Protein AF-A0A7G9YCW5-F1 (afdb_monomer_lite)

Radius of gyration: 10.77 Å; chains: 1; bounding box: 22×24×30 Å

Secondary structure (DSSP, 8-state):
-EEEEEE-TT--S-HHHHHHHHHT---EEEEEEEETTEEEEEEE--HHHHHHHHHHHHHTT-EEEE-

Structure (mmCIF, N/CA/C/O backbone):
data_AF-A0A7G9YCW5-F1
#
_entry.id   AF-A0A7G9YCW5-F1
#
loop_
_atom_site.group_PDB
_atom_site.id
_atom_site.type_symbol
_atom_site.label_atom_id
_atom_site.label_alt_id
_atom_site.label_comp_id
_atom_site.label_asym_id
_atom_site.label_entity_id
_atom_site.label_seq_id
_atom_site.pdbx_PDB_ins_code
_atom_site.Cartn_x
_atom_site.Cartn_y
_atom_site.Cartn_z
_atom_site.occupancy
_atom_site.B_iso_or_equiv
_atom_site.auth_seq_id
_atom_site.auth_comp_id
_atom_site.auth_asym_id
_atom_site.auth_atom_id
_atom_site.pdbx_PDB_model_num
ATOM 1 N N . MET A 1 1 ? -8.443 10.115 7.572 1.00 89.88 1 MET A N 1
ATOM 2 C CA . MET A 1 1 ? -7.036 10.588 7.466 1.00 89.88 1 MET A CA 1
ATOM 3 C C . MET A 1 1 ? -6.457 10.023 6.190 1.00 89.88 1 MET A C 1
ATOM 5 O O . MET A 1 1 ? -6.952 8.980 5.770 1.00 89.88 1 MET A O 1
ATOM 9 N N . LYS A 1 2 ? -5.454 10.661 5.579 1.00 93.56 2 LYS A N 1
ATOM 10 C CA . LYS A 1 2 ? -4.925 10.180 4.302 1.00 93.56 2 LYS A CA 1
ATOM 11 C C . LYS A 1 2 ? -3.557 9.531 4.471 1.00 93.56 2 LYS A C 1
ATOM 13 O O . LYS A 1 2 ? -2.708 10.011 5.221 1.00 93.56 2 LYS A O 1
ATOM 18 N N . MET A 1 3 ? -3.368 8.410 3.785 1.00 95.06 3 MET A N 1
ATOM 19 C CA . MET A 1 3 ? -2.085 7.722 3.675 1.00 95.06 3 MET A CA 1
ATOM 20 C C . MET A 1 3 ? -1.692 7.671 2.207 1.00 95.06 3 MET A C 1
ATOM 22 O O . MET A 1 3 ? -2.409 7.098 1.393 1.00 95.06 3 MET A O 1
ATOM 26 N N . VAL A 1 4 ? -0.552 8.259 1.877 1.00 96.56 4 VAL A N 1
ATOM 27 C CA . VAL A 1 4 ? 0.077 8.144 0.566 1.00 96.56 4 VAL A CA 1
ATOM 28 C C . VAL A 1 4 ? 1.008 6.941 0.594 1.00 96.56 4 VAL A C 1
ATOM 30 O O . VAL A 1 4 ? 1.858 6.827 1.474 1.00 96.56 4 VAL A O 1
ATOM 33 N N . ILE A 1 5 ? 0.850 6.052 -0.375 1.00 95.81 5 ILE A N 1
ATOM 34 C CA . ILE A 1 5 ? 1.671 4.866 -0.584 1.00 95.81 5 ILE A CA 1
ATOM 35 C C . ILE A 1 5 ? 2.431 5.066 -1.881 1.00 95.81 5 ILE A C 1
ATOM 37 O O . ILE A 1 5 ? 1.816 5.211 -2.935 1.00 95.81 5 ILE A O 1
ATOM 41 N N . HIS A 1 6 ? 3.754 5.030 -1.808 1.00 96.25 6 HIS A N 1
ATOM 42 C CA . HIS A 1 6 ? 4.619 5.018 -2.976 1.00 96.25 6 HIS A CA 1
ATOM 43 C C . HIS A 1 6 ? 5.065 3.586 -3.270 1.00 96.25 6 HIS A C 1
ATOM 45 O O . HIS A 1 6 ? 5.698 2.941 -2.429 1.00 96.25 6 HIS A O 1
ATOM 51 N N . ILE A 1 7 ? 4.751 3.098 -4.467 1.00 94.25 7 ILE A N 1
ATOM 52 C CA . ILE A 1 7 ? 5.155 1.778 -4.950 1.00 94.25 7 ILE A CA 1
ATOM 53 C C . ILE A 1 7 ? 6.303 1.981 -5.943 1.00 94.25 7 ILE A C 1
ATOM 55 O O . ILE A 1 7 ? 6.073 2.527 -7.025 1.00 94.25 7 ILE A O 1
ATOM 59 N N . PRO A 1 8 ? 7.537 1.572 -5.605 1.00 92.81 8 PRO A N 1
ATOM 60 C CA . PRO A 1 8 ? 8.665 1.687 -6.516 1.00 92.81 8 PRO A CA 1
ATOM 61 C C . PRO A 1 8 ? 8.634 0.580 -7.579 1.00 92.81 8 PRO A C 1
ATOM 63 O O . PRO A 1 8 ? 8.142 -0.521 -7.342 1.00 92.81 8 PRO A O 1
ATOM 66 N N . SER A 1 9 ? 9.257 0.830 -8.733 1.00 92.44 9 SER A N 1
ATOM 67 C CA . SER A 1 9 ? 9.315 -0.126 -9.854 1.00 92.44 9 SER A CA 1
ATOM 68 C C . SER A 1 9 ? 10.055 -1.430 -9.553 1.00 92.44 9 SER A C 1
ATOM 70 O O . SER A 1 9 ? 9.892 -2.403 -10.286 1.00 92.44 9 SER A O 1
ATOM 72 N N . SER A 1 10 ? 10.863 -1.462 -8.491 1.00 91.31 10 SER A N 1
ATOM 73 C CA . SER A 1 10 ? 11.561 -2.662 -8.020 1.00 91.31 10 SER A CA 1
ATOM 74 C C . SER A 1 10 ? 10.646 -3.662 -7.312 1.00 91.31 10 SER A C 1
ATOM 76 O O . SER A 1 10 ? 11.070 -4.779 -7.021 1.00 91.31 10 SER A O 1
ATOM 78 N N 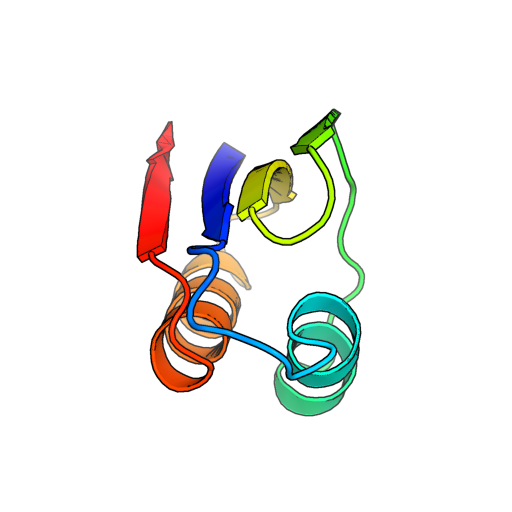. VAL A 1 11 ? 9.414 -3.268 -6.988 1.00 89.19 11 VAL A N 1
ATOM 79 C CA . VAL A 1 11 ? 8.438 -4.121 -6.319 1.00 89.19 11 VAL A CA 1
ATOM 80 C C . VAL A 1 11 ? 7.540 -4.767 -7.368 1.00 89.19 11 VAL A C 1
ATOM 82 O O . VAL A 1 11 ? 6.785 -4.099 -8.067 1.00 89.19 11 VAL A O 1
ATOM 85 N N . HIS A 1 12 ? 7.621 -6.093 -7.473 1.00 86.12 12 HIS A N 1
ATOM 86 C CA . HIS A 1 12 ? 6.843 -6.885 -8.437 1.00 86.12 12 HIS A CA 1
ATOM 87 C C . HIS A 1 12 ? 5.698 -7.678 -7.794 1.00 86.12 12 HIS A C 1
ATOM 89 O O . HIS A 1 12 ? 4.901 -8.304 -8.491 1.00 86.12 12 HIS A O 1
ATOM 95 N N . ASP A 1 13 ? 5.619 -7.665 -6.466 1.00 88.88 13 ASP A N 1
ATOM 96 C CA . ASP A 1 13 ? 4.570 -8.343 -5.721 1.00 88.88 13 ASP A CA 1
ATOM 97 C C . ASP A 1 13 ? 3.238 -7.575 -5.774 1.00 88.88 13 ASP A C 1
ATOM 99 O O . ASP A 1 13 ? 3.232 -6.345 -5.858 1.00 88.88 13 ASP A O 1
ATOM 103 N N . PRO A 1 14 ? 2.086 -8.264 -5.648 1.00 90.31 14 PRO A N 1
ATOM 104 C CA . PRO A 1 14 ? 0.772 -7.628 -5.558 1.00 90.31 14 PRO A CA 1
ATOM 105 C C . PRO A 1 14 ? 0.565 -6.996 -4.171 1.00 90.31 14 PRO A C 1
ATOM 107 O O . PRO A 1 14 ? -0.251 -7.459 -3.372 1.00 90.31 14 PRO A O 1
ATOM 110 N N . VAL A 1 15 ? 1.331 -5.946 -3.870 1.00 91.50 15 VAL A N 1
ATOM 111 C CA . VAL A 1 15 ? 1.459 -5.353 -2.531 1.00 91.50 15 VAL A CA 1
ATOM 112 C C . VAL A 1 15 ? 0.116 -4.989 -1.913 1.00 91.50 15 VAL A C 1
ATOM 114 O O . VAL A 1 15 ? -0.125 -5.322 -0.760 1.00 91.50 15 VAL A O 1
ATOM 117 N N . ILE A 1 16 ? -0.786 -4.369 -2.675 1.00 89.75 16 ILE A N 1
ATOM 118 C CA . ILE A 1 16 ? -2.107 -3.964 -2.172 1.00 89.75 16 ILE A CA 1
ATOM 119 C C . ILE A 1 16 ? -2.897 -5.180 -1.678 1.00 89.75 16 ILE A C 1
ATOM 121 O O . ILE A 1 16 ? -3.408 -5.181 -0.560 1.00 89.75 16 ILE A O 1
ATOM 125 N N . ALA A 1 17 ? -2.963 -6.237 -2.493 1.00 92.25 17 ALA A N 1
ATOM 126 C CA . ALA A 1 17 ? -3.705 -7.444 -2.153 1.00 92.25 17 ALA A CA 1
ATOM 127 C C . ALA A 1 17 ? -3.087 -8.162 -0.947 1.00 92.25 17 ALA A C 1
ATOM 129 O O . ALA A 1 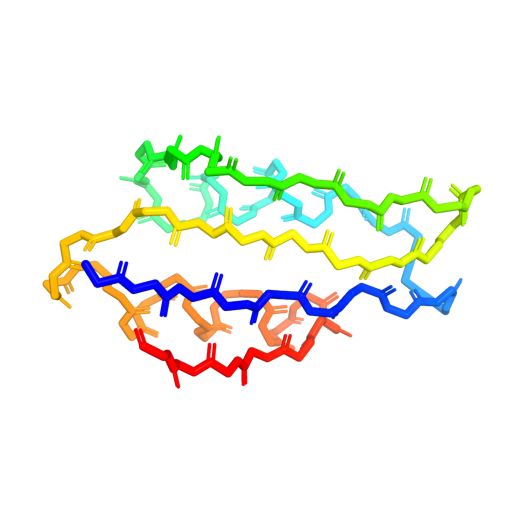17 ? -3.815 -8.577 -0.047 1.00 92.25 17 ALA A O 1
ATOM 130 N N . LYS A 1 18 ? -1.750 -8.259 -0.889 1.00 94.06 18 LYS A N 1
ATOM 131 C CA . LYS A 1 18 ? -1.051 -8.817 0.279 1.00 94.06 18 LYS A CA 1
ATOM 132 C C . LYS A 1 18 ? -1.346 -8.004 1.537 1.00 94.06 18 LYS A C 1
ATOM 134 O O . LYS A 1 18 ? -1.673 -8.590 2.560 1.00 94.06 18 LYS A O 1
ATOM 139 N N . THR A 1 19 ? -1.318 -6.672 1.455 1.00 92.38 19 THR A N 1
ATOM 140 C CA . THR A 1 19 ? -1.604 -5.814 2.608 1.00 92.38 19 THR A CA 1
ATOM 141 C C . THR A 1 19 ? -3.026 -5.988 3.132 1.00 92.38 19 THR A C 1
ATOM 143 O O . THR A 1 19 ? -3.201 -6.088 4.343 1.00 92.38 19 THR A O 1
ATOM 146 N N . ILE A 1 20 ? -4.030 -6.074 2.255 1.00 91.69 20 ILE A N 1
ATOM 147 C CA . ILE A 1 20 ? -5.429 -6.319 2.651 1.00 91.69 20 ILE A CA 1
ATOM 148 C C . ILE A 1 20 ? -5.555 -7.648 3.408 1.00 91.69 20 ILE A C 1
ATOM 150 O O . ILE A 1 20 ? -6.152 -7.691 4.485 1.00 91.69 20 ILE A O 1
ATOM 154 N N . LEU A 1 21 ? -4.959 -8.718 2.870 1.00 94.06 21 LEU A N 1
ATOM 155 C CA . LEU A 1 21 ? -5.002 -10.051 3.474 1.00 94.06 21 LEU A CA 1
ATOM 156 C C . LEU A 1 21 ? -4.255 -10.104 4.815 1.00 94.06 21 LEU A C 1
ATOM 158 O O . LEU A 1 21 ? -4.781 -10.649 5.782 1.00 94.06 21 LEU A O 1
ATOM 162 N N . ASP A 1 22 ? -3.064 -9.509 4.886 1.00 93.38 22 ASP A N 1
ATOM 163 C CA . ASP A 1 22 ? -2.208 -9.537 6.076 1.00 93.38 22 ASP A CA 1
ATOM 164 C C . ASP A 1 22 ? -2.737 -8.628 7.196 1.00 93.38 22 ASP A C 1
ATOM 166 O O . ASP A 1 22 ? -2.706 -8.990 8.372 1.00 93.38 22 ASP A O 1
ATOM 170 N N . ALA A 1 23 ? -3.208 -7.423 6.857 1.00 90.25 23 ALA A N 1
ATOM 171 C CA . ALA A 1 23 ? -3.699 -6.460 7.842 1.00 90.25 23 ALA A CA 1
ATOM 172 C C . ALA A 1 23 ? -5.152 -6.725 8.266 1.00 90.25 23 ALA A C 1
ATOM 174 O O . ALA A 1 23 ? -5.567 -6.195 9.306 1.00 90.25 23 ALA A O 1
ATOM 175 N N . GLY A 1 24 ? -5.898 -7.515 7.482 1.00 91.38 24 GLY A N 1
ATOM 176 C CA . GLY A 1 24 ? -7.294 -7.870 7.732 1.00 91.38 24 GLY A CA 1
ATOM 177 C C . GLY A 1 24 ? -8.220 -6.657 7.708 1.00 91.38 24 GLY A C 1
ATOM 178 O O . GLY A 1 24 ? -9.068 -6.520 8.588 1.00 91.38 24 GLY A O 1
ATOM 179 N N . VAL A 1 25 ? -8.004 -5.737 6.766 1.00 89.06 25 VAL A N 1
ATOM 180 C CA . VAL A 1 25 ? -8.773 -4.490 6.661 1.00 89.06 25 VAL A CA 1
ATOM 181 C C . VAL A 1 25 ? -9.287 -4.272 5.251 1.00 89.06 25 VAL A C 1
ATOM 183 O O . VAL A 1 25 ? -8.632 -4.623 4.271 1.00 89.06 25 VAL A O 1
ATOM 186 N N . GLU A 1 26 ? -10.436 -3.619 5.164 1.00 89.19 26 GLU A N 1
ATOM 187 C CA . GLU A 1 26 ? -10.858 -2.947 3.943 1.00 89.19 26 GLU A CA 1
ATOM 188 C C . GLU A 1 26 ? -10.045 -1.655 3.783 1.00 89.19 26 GLU A C 1
ATOM 190 O O . GLU A 1 26 ? -9.692 -1.004 4.771 1.00 89.19 26 GLU A O 1
ATOM 195 N N . ILE A 1 27 ? -9.726 -1.301 2.539 1.00 88.31 27 ILE A N 1
ATOM 196 C CA . ILE A 1 27 ? -9.079 -0.034 2.197 1.00 88.31 27 ILE A CA 1
ATOM 197 C C . ILE A 1 27 ? -10.001 0.755 1.277 1.00 88.31 27 ILE A C 1
ATOM 199 O O . ILE A 1 27 ? -10.641 0.172 0.401 1.00 88.31 27 ILE A O 1
ATOM 203 N N . ASP A 1 28 ? -10.029 2.069 1.454 1.00 92.38 28 ASP A N 1
ATOM 204 C CA . ASP A 1 28 ? -10.736 2.980 0.561 1.00 92.38 28 ASP A CA 1
ATOM 205 C C . ASP A 1 28 ? -9.716 3.815 -0.218 1.00 92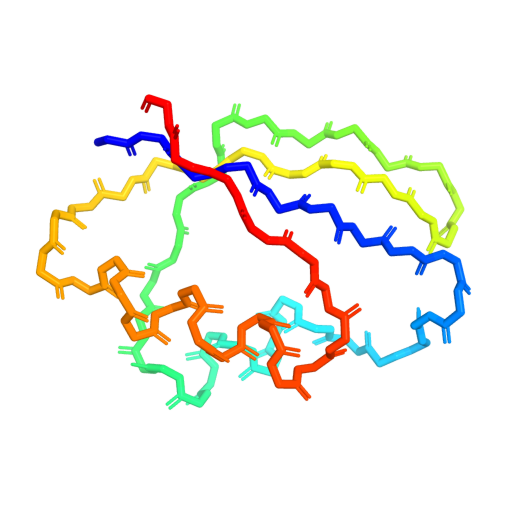.38 28 ASP A C 1
ATOM 207 O O . ASP A 1 28 ? -8.799 4.401 0.362 1.00 92.38 28 ASP A O 1
ATOM 211 N N . VAL A 1 29 ? -9.826 3.807 -1.546 1.00 94.50 29 VAL A N 1
ATOM 212 C CA . VAL A 1 29 ? -8.871 4.462 -2.446 1.00 94.50 29 VAL A CA 1
ATOM 213 C C . VAL A 1 29 ? -9.426 5.823 -2.839 1.00 94.50 29 VAL A C 1
ATOM 215 O O . VAL A 1 29 ? -10.303 5.923 -3.691 1.00 94.50 29 VAL A O 1
ATOM 218 N N . ASP A 1 30 ? -8.850 6.879 -2.271 1.00 96.31 30 ASP A N 1
ATOM 219 C CA . ASP A 1 30 ? -9.178 8.267 -2.613 1.00 96.31 30 ASP A CA 1
ATOM 220 C C . ASP A 1 30 ? -8.624 8.640 -3.998 1.00 96.31 30 ASP A C 1
ATOM 222 O O . ASP A 1 30 ? -9.299 9.268 -4.816 1.00 96.31 30 ASP A O 1
ATOM 226 N N . ARG A 1 31 ? -7.384 8.226 -4.291 1.00 95.69 31 ARG A N 1
ATOM 227 C CA . ARG A 1 31 ? -6.726 8.482 -5.579 1.00 95.69 31 ARG A CA 1
ATOM 228 C C . ARG A 1 31 ? -5.676 7.422 -5.885 1.00 95.69 31 ARG A C 1
ATOM 230 O O . ARG A 1 31 ? -4.965 6.981 -4.994 1.00 95.69 31 ARG A O 1
ATOM 237 N N . ALA A 1 32 ? -5.494 7.091 -7.159 1.00 95.31 32 ALA A N 1
ATOM 238 C CA . ALA A 1 32 ? -4.348 6.317 -7.625 1.00 95.31 32 ALA A CA 1
ATOM 239 C C . ALA A 1 32 ? -3.753 6.954 -8.885 1.00 95.31 32 ALA A C 1
ATOM 241 O O . ALA A 1 32 ? -4.482 7.353 -9.793 1.00 95.31 32 ALA A O 1
ATOM 242 N N . ASN A 1 33 ? -2.429 7.056 -8.931 1.00 94.88 33 ASN A N 1
ATOM 243 C CA . ASN A 1 33 ? -1.662 7.443 -10.106 1.00 94.88 33 ASN A CA 1
ATOM 244 C C . ASN A 1 33 ? -0.531 6.430 -10.298 1.00 94.88 33 ASN A C 1
ATOM 246 O O . ASN A 1 33 ? 0.482 6.495 -9.604 1.00 94.88 33 ASN A O 1
ATOM 250 N N . ILE A 1 34 ? -0.737 5.473 -11.198 1.00 90.00 34 ILE A N 1
ATOM 251 C CA . ILE A 1 34 ? 0.161 4.338 -11.413 1.00 90.00 34 ILE A CA 1
ATOM 252 C C . ILE A 1 34 ? 0.594 4.344 -12.874 1.00 90.00 34 ILE A C 1
ATOM 254 O O . ILE A 1 34 ? -0.254 4.393 -13.765 1.00 90.00 34 ILE A O 1
ATOM 258 N N . ASP A 1 35 ? 1.900 4.257 -13.104 1.00 87.81 35 ASP A N 1
ATOM 259 C CA . ASP A 1 35 ? 2.495 4.074 -14.422 1.00 87.81 35 ASP A CA 1
ATOM 260 C C . ASP A 1 35 ? 3.298 2.769 -14.464 1.00 87.81 35 ASP A C 1
ATOM 262 O O . ASP A 1 35 ? 4.323 2.615 -13.793 1.00 87.81 35 ASP A O 1
ATOM 266 N N . ALA A 1 36 ? 2.798 1.822 -15.262 1.00 82.69 36 ALA A N 1
ATOM 267 C CA . ALA A 1 36 ? 3.303 0.464 -15.454 1.00 82.69 36 ALA A CA 1
ATOM 268 C C . ALA A 1 36 ? 3.601 -0.304 -14.151 1.00 82.69 36 ALA A C 1
ATOM 270 O O . ALA A 1 36 ? 2.805 -1.136 -13.726 1.00 82.69 36 ALA A O 1
ATOM 271 N N . THR A 1 37 ? 4.760 -0.060 -13.541 1.00 82.94 37 THR A N 1
ATOM 272 C CA . THR A 1 37 ? 5.268 -0.786 -12.369 1.00 82.94 37 THR A CA 1
ATOM 273 C C . THR A 1 37 ? 5.487 0.099 -11.146 1.00 82.94 37 THR A C 1
ATOM 275 O O . THR A 1 37 ? 5.931 -0.408 -10.125 1.00 82.94 37 THR A O 1
ATOM 278 N N . ASN A 1 38 ? 5.259 1.411 -11.228 1.00 90.50 38 ASN A N 1
ATOM 279 C CA . ASN A 1 38 ? 5.454 2.322 -10.102 1.00 90.50 38 ASN A CA 1
ATOM 280 C C . ASN A 1 38 ? 4.315 3.334 -9.988 1.00 90.50 38 ASN A C 1
ATOM 282 O O . ASN A 1 38 ? 3.543 3.524 -10.926 1.00 90.50 38 ASN A O 1
ATOM 286 N N . GLY A 1 39 ? 4.204 3.988 -8.837 1.00 92.94 39 GLY A N 1
ATOM 287 C CA . GLY A 1 39 ? 3.265 5.087 -8.684 1.00 92.94 39 GLY A CA 1
ATOM 288 C C . GLY A 1 39 ? 2.887 5.376 -7.248 1.00 92.94 39 GLY A C 1
ATOM 289 O O . GLY A 1 39 ? 3.523 4.911 -6.302 1.00 92.94 39 GLY A O 1
ATOM 290 N N . GLU A 1 40 ? 1.821 6.152 -7.110 1.00 95.56 40 G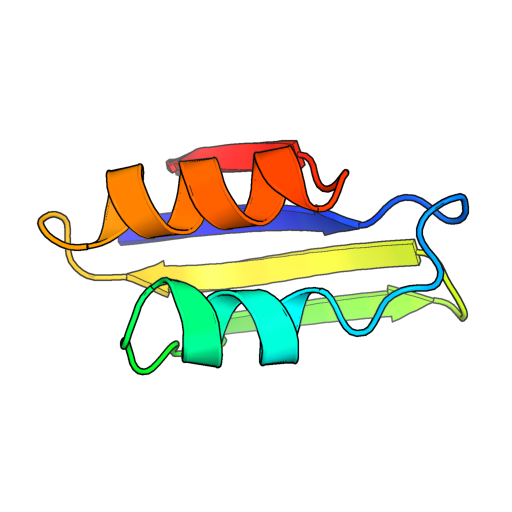LU A N 1
ATOM 291 C CA . GLU A 1 40 ? 1.298 6.606 -5.832 1.00 95.56 40 GLU A CA 1
ATOM 292 C C . GLU A 1 40 ? -0.179 6.261 -5.684 1.00 95.56 40 GLU A C 1
ATOM 294 O O . GLU A 1 40 ? -0.978 6.415 -6.612 1.00 95.56 40 GLU A O 1
ATOM 299 N N . ILE A 1 41 ? -0.552 5.820 -4.487 1.00 95.19 41 ILE A N 1
ATOM 300 C CA . ILE A 1 41 ? -1.934 5.541 -4.105 1.00 95.19 41 ILE A CA 1
ATOM 301 C C . ILE A 1 41 ? -2.221 6.288 -2.814 1.00 95.19 41 ILE A C 1
ATOM 303 O O . ILE A 1 41 ? -1.456 6.203 -1.861 1.00 95.19 41 ILE A O 1
ATOM 307 N N . VAL A 1 42 ? -3.325 7.016 -2.780 1.00 96.31 42 VAL A N 1
ATOM 308 C CA . VAL A 1 42 ? -3.817 7.715 -1.600 1.00 96.31 42 VAL A CA 1
ATOM 309 C C . VAL A 1 42 ? -5.003 6.937 -1.056 1.00 96.31 42 VAL A C 1
ATOM 311 O O . VAL A 1 42 ? -5.980 6.715 -1.774 1.00 96.31 42 VAL A O 1
ATOM 314 N N . LEU A 1 43 ? -4.909 6.525 0.204 1.00 94.56 43 LEU A N 1
ATOM 315 C CA . LEU A 1 43 ? -5.975 5.833 0.915 1.00 94.56 43 LEU A CA 1
ATOM 316 C C . LEU A 1 43 ? -6.659 6.753 1.921 1.00 94.56 43 LEU A C 1
ATOM 318 O O . LEU A 1 43 ? -5.988 7.467 2.672 1.00 94.56 43 LEU A O 1
ATOM 322 N N . GLU A 1 44 ? -7.985 6.673 1.971 1.00 94.19 44 GLU A N 1
ATOM 323 C CA . GLU A 1 44 ? -8.812 7.205 3.052 1.00 94.19 44 GLU A CA 1
ATOM 324 C C . GLU A 1 44 ? -8.872 6.150 4.169 1.00 94.19 44 GLU A C 1
ATOM 326 O O . GLU A 1 44 ? -9.245 4.999 3.951 1.00 94.19 44 GLU A O 1
ATOM 331 N N . MET A 1 45 ? -8.444 6.523 5.376 1.00 86.19 45 MET A N 1
ATOM 332 C CA . MET A 1 45 ? -8.247 5.584 6.483 1.00 86.19 45 MET A CA 1
ATOM 333 C C . MET A 1 45 ? -8.764 6.144 7.815 1.00 86.19 45 MET A C 1
ATOM 335 O O . MET A 1 45 ? -8.636 7.340 8.108 1.00 86.19 45 MET A O 1
ATOM 339 N N . PHE A 1 46 ? -9.281 5.258 8.671 1.00 84.12 46 PHE A N 1
ATOM 340 C CA . PHE A 1 46 ? -9.463 5.535 10.100 1.00 84.12 46 PHE A CA 1
ATOM 341 C C . PHE A 1 46 ? -8.119 5.440 10.844 1.00 84.12 46 PHE A C 1
ATOM 343 O O . PHE A 1 46 ? -7.208 4.739 10.404 1.00 84.12 46 PHE A O 1
ATOM 350 N N . A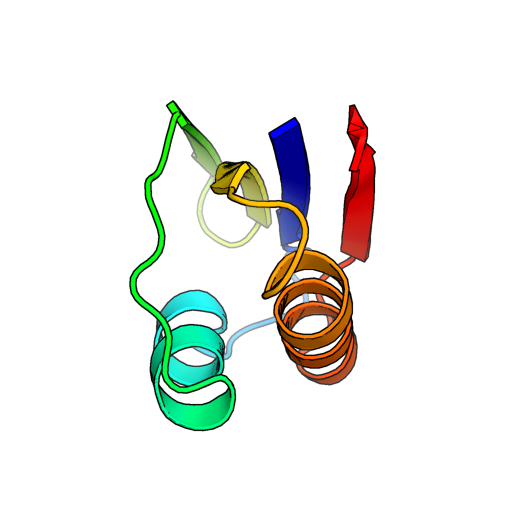LA A 1 47 ? -7.990 6.129 11.982 1.00 78.12 47 ALA A N 1
ATOM 351 C CA . ALA A 1 47 ? -6.732 6.188 12.736 1.00 78.12 47 ALA A CA 1
ATOM 352 C C . ALA A 1 47 ? -6.286 4.821 13.287 1.00 78.12 47 ALA A C 1
ATOM 354 O O . ALA A 1 47 ? -5.108 4.478 13.194 1.00 78.12 47 ALA A O 1
ATOM 355 N N . ASP A 1 48 ? -7.225 4.020 13.789 1.00 83.38 48 ASP A N 1
ATOM 356 C CA . ASP A 1 48 ? -6.950 2.735 14.443 1.00 83.38 48 ASP A CA 1
ATOM 357 C C . ASP A 1 48 ? -6.188 1.716 13.565 1.00 83.38 48 ASP A C 1
ATOM 359 O O . ASP A 1 48 ? -5.191 1.156 14.029 1.00 83.38 48 ASP A O 1
ATOM 363 N N . PRO A 1 49 ? -6.578 1.442 12.300 1.00 85.50 49 PRO A N 1
ATOM 364 C CA . PRO A 1 49 ? -5.829 0.519 11.441 1.00 85.50 49 PRO A CA 1
ATOM 365 C C . PRO A 1 49 ? -4.559 1.128 10.828 1.00 85.50 49 PRO A C 1
ATOM 367 O O . PRO A 1 49 ? -3.747 0.393 10.263 1.00 85.50 49 PRO A O 1
ATOM 370 N N . CYS A 1 50 ? -4.371 2.445 10.919 1.00 88.44 50 CYS A N 1
ATOM 371 C CA . CYS A 1 50 ? -3.437 3.187 10.077 1.00 88.44 50 CYS A CA 1
ATOM 372 C C . CYS A 1 50 ? -1.979 2.726 10.234 1.00 88.44 50 CYS A C 1
ATOM 374 O O . CYS A 1 50 ? -1.322 2.392 9.249 1.00 88.44 50 CYS A O 1
ATOM 376 N N . ALA A 1 51 ? -1.492 2.602 11.472 1.00 90.62 51 ALA A N 1
ATOM 377 C CA . ALA A 1 51 ? -0.119 2.165 11.739 1.00 90.62 51 ALA A CA 1
ATOM 378 C C . ALA A 1 51 ? 0.146 0.717 11.288 1.00 90.62 51 ALA A C 1
ATOM 380 O O . ALA A 1 51 ? 1.219 0.409 10.773 1.00 90.62 51 ALA A O 1
ATOM 381 N N . ARG A 1 52 ? -0.844 -0.175 11.449 1.00 92.25 52 ARG A N 1
ATOM 382 C CA . ARG A 1 52 ? -0.733 -1.578 11.024 1.00 92.25 52 ARG A CA 1
ATOM 383 C C . ARG A 1 52 ? -0.634 -1.677 9.505 1.00 92.25 52 ARG A C 1
ATOM 385 O O . ARG A 1 52 ? 0.226 -2.387 9.002 1.00 92.25 52 ARG A O 1
ATOM 392 N N . VAL A 1 53 ? -1.492 -0.953 8.791 1.00 93.44 53 VAL A N 1
ATOM 393 C CA . VAL A 1 53 ? -1.504 -0.932 7.323 1.00 93.44 53 VAL A CA 1
ATOM 394 C C . VAL A 1 53 ? -0.211 -0.351 6.765 1.00 93.44 53 VAL A C 1
ATOM 396 O O . VAL A 1 53 ? 0.378 -0.957 5.872 1.00 93.44 53 VAL A O 1
ATOM 399 N N . ALA A 1 54 ? 0.267 0.760 7.334 1.00 94.94 54 ALA A N 1
ATOM 400 C CA . ALA A 1 54 ? 1.537 1.366 6.944 1.00 94.94 54 ALA A CA 1
ATOM 401 C C . ALA A 1 54 ? 2.702 0.374 7.081 1.00 94.94 54 ALA A C 1
ATOM 403 O O . ALA A 1 54 ? 3.425 0.123 6.118 1.00 94.94 54 ALA A O 1
ATOM 404 N N . HIS A 1 55 ? 2.803 -0.284 8.239 1.00 95.38 55 HIS A N 1
ATOM 405 C CA . HIS A 1 55 ? 3.839 -1.281 8.489 1.00 95.38 55 HIS A CA 1
ATOM 406 C C . HIS A 1 55 ? 3.788 -2.454 7.498 1.00 95.38 55 HIS A C 1
ATOM 408 O O . HIS A 1 55 ? 4.826 -2.952 7.060 1.00 95.38 55 HIS A O 1
ATOM 414 N N . THR A 1 56 ? 2.590 -2.905 7.120 1.00 94.94 56 THR A N 1
ATOM 415 C CA . THR A 1 56 ? 2.444 -3.977 6.132 1.00 94.94 56 THR A CA 1
ATOM 416 C C . THR A 1 56 ? 2.895 -3.528 4.743 1.00 94.94 56 THR A C 1
ATOM 418 O O . THR A 1 56 ? 3.647 -4.260 4.106 1.00 94.94 56 THR A O 1
ATOM 421 N N . PHE A 1 57 ? 2.532 -2.321 4.293 1.00 95.31 57 PHE A N 1
ATOM 422 C CA . PHE A 1 57 ? 3.032 -1.771 3.025 1.00 95.31 57 PHE A CA 1
ATOM 423 C C . PHE A 1 57 ? 4.563 -1.668 3.005 1.00 95.31 57 PHE A C 1
ATOM 425 O O . PHE A 1 57 ? 5.198 -2.100 2.042 1.00 95.31 57 PHE A O 1
ATOM 432 N N . GLU A 1 58 ? 5.157 -1.177 4.090 1.00 95.62 58 GLU A N 1
ATOM 433 C CA . 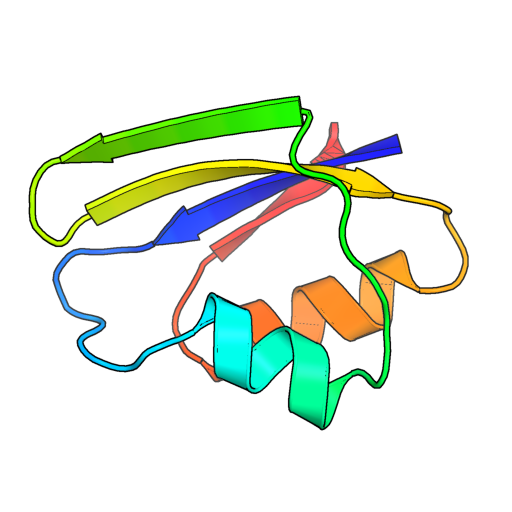GLU A 1 58 ? 6.610 -1.027 4.227 1.00 95.62 58 GLU A CA 1
ATOM 434 C C . GLU A 1 58 ? 7.349 -2.364 4.179 1.00 95.62 58 GLU A C 1
ATOM 436 O O . GLU A 1 58 ? 8.368 -2.502 3.499 1.00 95.62 58 GLU A O 1
ATOM 441 N N . ARG A 1 59 ? 6.800 -3.400 4.820 1.00 95.31 59 ARG A N 1
ATOM 442 C CA . ARG A 1 59 ? 7.349 -4.762 4.748 1.00 95.31 59 ARG A CA 1
ATOM 443 C C . ARG A 1 59 ? 7.305 -5.367 3.346 1.00 95.31 59 ARG A C 1
ATOM 445 O O . ARG A 1 59 ? 8.109 -6.247 3.055 1.00 95.31 59 ARG A O 1
ATOM 452 N N . GLN A 1 60 ? 6.379 -4.917 2.504 1.00 91.94 60 GLN A N 1
ATOM 453 C CA . GLN A 1 60 ? 6.254 -5.342 1.108 1.00 91.94 60 GLN A CA 1
ATOM 454 C C . GLN A 1 60 ? 7.091 -4.464 0.152 1.00 91.94 60 GLN A C 1
ATOM 456 O O . GLN A 1 60 ? 7.028 -4.645 -1.063 1.00 91.94 60 GLN A O 1
ATOM 461 N N . GLY A 1 61 ? 7.886 -3.526 0.683 1.00 93.38 61 GLY A N 1
ATOM 462 C CA . GLY A 1 61 ? 8.817 -2.694 -0.084 1.00 93.38 61 GLY A CA 1
ATOM 463 C C . GLY A 1 61 ? 8.236 -1.381 -0.613 1.00 93.38 61 GLY A C 1
ATOM 464 O O . GLY A 1 61 ? 8.909 -0.698 -1.385 1.00 93.38 61 GLY A O 1
ATOM 465 N N . ALA A 1 62 ? 7.013 -1.020 -0.220 1.00 95.00 62 ALA A N 1
ATOM 466 C CA . ALA A 1 62 ? 6.457 0.306 -0.481 1.00 95.00 62 ALA A CA 1
ATOM 467 C C . ALA A 1 62 ? 6.906 1.313 0.594 1.00 95.00 62 ALA A C 1
ATOM 469 O O . ALA A 1 62 ? 7.373 0.930 1.662 1.00 95.00 62 ALA A O 1
ATOM 470 N N . SER A 1 63 ? 6.733 2.606 0.334 1.00 96.38 63 SER A N 1
ATOM 471 C CA . SER A 1 63 ? 6.940 3.663 1.337 1.00 96.38 63 SER A CA 1
ATOM 472 C C . SER A 1 63 ? 5.612 4.324 1.673 1.00 96.38 63 SER A C 1
ATOM 474 O O . SER A 1 63 ? 4.772 4.473 0.785 1.00 96.38 63 SER A O 1
ATOM 476 N N . THR A 1 64 ? 5.424 4.754 2.923 1.00 96.12 64 THR A N 1
ATOM 477 C CA . THR A 1 64 ? 4.184 5.419 3.348 1.00 96.12 64 THR A CA 1
ATOM 478 C C . THR A 1 64 ? 4.420 6.812 3.928 1.00 96.12 64 THR A C 1
ATOM 480 O O . THR A 1 64 ? 5.445 7.079 4.553 1.00 96.12 64 THR A O 1
ATOM 483 N N . LEU A 1 65 ? 3.473 7.721 3.693 1.00 95.19 65 LEU A N 1
ATOM 484 C CA . LEU A 1 65 ? 3.443 9.074 4.251 1.00 95.19 65 LEU A CA 1
ATOM 485 C C . LEU A 1 65 ? 2.014 9.414 4.681 1.00 95.19 65 LEU A C 1
ATOM 487 O O . LEU A 1 65 ? 1.063 9.137 3.955 1.00 95.19 65 LEU A O 1
ATOM 491 N N . PHE A 1 66 ? 1.856 10.049 5.839 1.00 90.38 66 PHE A N 1
ATOM 492 C CA . PHE A 1 66 ? 0.551 10.478 6.347 1.00 90.38 66 PHE A CA 1
ATOM 493 C C . PHE A 1 66 ? 0.308 11.956 6.030 1.00 90.38 66 PHE A C 1
ATOM 495 O O . PHE A 1 66 ? 1.224 12.770 6.164 1.00 90.38 66 PHE A O 1
ATOM 502 N N . THR A 1 67 ? -0.923 12.296 5.641 1.00 82.19 67 THR A N 1
ATOM 503 C CA . THR A 1 67 ? -1.354 13.666 5.307 1.00 82.19 67 THR A CA 1
ATOM 504 C C . THR A 1 67 ? -2.725 13.992 5.885 1.00 82.19 67 THR A C 1
ATOM 506 O O . THR A 1 67 ? -3.580 13.071 5.945 1.00 82.19 67 THR A O 1
#

Foldseek 3Di:
DKKKKWFDLVQPDPQVVQLCVVLVDDWAWPDWDDDDRTGITMTDDDPVSVVVSQVSSVVSPIHMDDD

Sequence (67 aa):
MKMVIHIPSSVHDPVIAKTILDAGVEIDVDRANIDATNGEIVLEMFADPCARVAHTFERQGASTLFT

Organism: NCBI:txid2759911

pLDDT: mean 91.73, std 4.09, range [78.12, 96.56]